Protein AF-A0A5K1C5V2-F1 (afdb_monomer_lite)

Radius of gyration: 16.81 Å; chains: 1; bounding box: 43×24×48 Å

Organism: NCBI:txid210225

Sequence (86 aa):
MAMAQVELGSADGLRVLCSLIIAIKGLFVDEIHQSRELPKIIKALDSEDEGLQSAALDCIMVIGYIGRKEEIKAMMEKVLNFMEGR

Structure (mmCIF, N/CA/C/O backbone):
data_AF-A0A5K1C5V2-F1
#
_entry.id   AF-A0A5K1C5V2-F1
#
loop_
_atom_site.group_PDB
_atom_site.id
_atom_site.type_symbol
_atom_site.label_atom_id
_atom_site.label_alt_id
_atom_site.label_comp_id
_atom_site.label_asym_id
_atom_site.label_entity_id
_atom_site.label_seq_id
_atom_site.pdbx_PDB_ins_code
_atom_site.Cartn_x
_atom_site.Cartn_y
_atom_site.Cartn_z
_atom_site.occupancy
_atom_site.B_iso_or_equiv
_atom_site.auth_seq_id
_atom_site.auth_comp_id
_atom_site.auth_asym_id
_atom_site.auth_atom_id
_atom_site.pdbx_PDB_model_num
ATOM 1 N N . MET A 1 1 ? 25.071 18.070 -14.238 1.00 33.56 1 MET A N 1
ATOM 2 C CA . MET A 1 1 ? 24.113 16.945 -14.202 1.00 33.56 1 MET A CA 1
ATOM 3 C C . MET A 1 1 ? 24.315 16.147 -15.477 1.00 33.56 1 MET A C 1
ATOM 5 O O . MET A 1 1 ? 24.067 16.685 -16.546 1.00 33.56 1 MET A O 1
ATOM 9 N N . ALA A 1 2 ? 24.881 14.944 -15.389 1.00 39.41 2 ALA A N 1
AT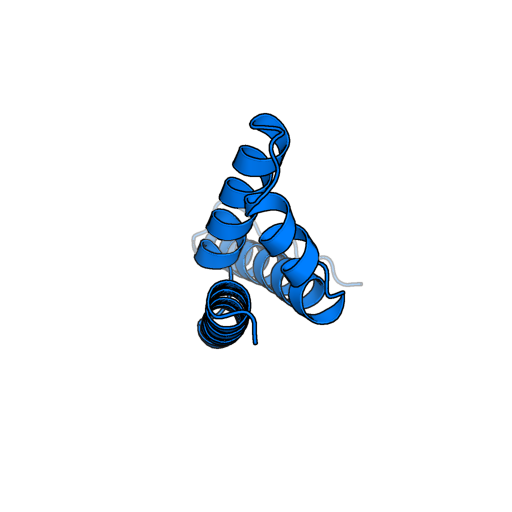OM 10 C CA . ALA A 1 2 ? 25.059 14.085 -16.556 1.00 39.41 2 ALA A CA 1
ATOM 11 C C . ALA A 1 2 ? 23.738 13.354 -16.818 1.00 39.41 2 ALA A C 1
ATOM 13 O O . ALA A 1 2 ? 23.307 12.548 -15.997 1.00 39.41 2 ALA A O 1
ATOM 14 N N . MET A 1 3 ? 23.076 13.674 -17.928 1.00 41.38 3 MET A N 1
ATOM 15 C CA . MET A 1 3 ? 21.909 12.928 -18.391 1.00 41.38 3 MET A CA 1
ATOM 16 C C . MET A 1 3 ? 22.423 11.687 -19.118 1.00 41.38 3 MET A C 1
ATOM 18 O O . MET A 1 3 ? 22.907 11.783 -20.243 1.00 41.38 3 MET A O 1
ATOM 22 N N . ALA A 1 4 ? 22.369 10.530 -18.461 1.00 52.22 4 ALA A N 1
ATOM 23 C CA . ALA A 1 4 ? 22.631 9.258 -19.118 1.00 52.22 4 ALA A CA 1
ATOM 24 C C . ALA A 1 4 ? 21.446 8.944 -20.045 1.00 52.22 4 ALA A C 1
ATOM 26 O O . ALA A 1 4 ? 20.387 8.512 -19.588 1.00 52.22 4 ALA A O 1
ATOM 27 N N . GLN A 1 5 ? 21.602 9.210 -21.345 1.00 51.03 5 GLN A N 1
ATOM 28 C CA . GLN A 1 5 ? 20.670 8.718 -22.356 1.00 51.03 5 GLN A CA 1
ATOM 29 C C . GLN A 1 5 ? 20.868 7.216 -22.494 1.00 51.03 5 GLN A C 1
ATOM 31 O O . GLN A 1 5 ? 21.843 6.737 -23.066 1.00 51.03 5 GLN A O 1
ATOM 36 N N . VAL A 1 6 ? 19.930 6.476 -21.926 1.00 56.09 6 VAL A N 1
ATOM 37 C CA . VAL A 1 6 ? 19.829 5.041 -22.117 1.00 56.09 6 VAL A CA 1
ATOM 38 C C . VAL A 1 6 ? 19.040 4.801 -23.402 1.00 56.09 6 VAL A C 1
ATOM 40 O O . VAL A 1 6 ? 17.862 5.149 -23.475 1.00 56.09 6 VAL A O 1
ATOM 43 N N . GLU A 1 7 ? 19.673 4.224 -24.426 1.00 56.88 7 GLU A N 1
ATOM 44 C CA . GLU A 1 7 ? 18.952 3.761 -25.616 1.00 56.88 7 GLU A CA 1
ATOM 45 C C . GLU A 1 7 ? 17.993 2.628 -25.233 1.00 56.88 7 GLU A C 1
ATOM 47 O O . GLU A 1 7 ? 18.406 1.524 -24.866 1.00 56.88 7 GLU A O 1
ATOM 52 N N . LEU A 1 8 ? 16.692 2.890 -25.366 1.00 56.97 8 LEU A N 1
ATOM 53 C CA . LEU A 1 8 ? 15.611 1.952 -25.043 1.00 56.97 8 LEU A CA 1
ATOM 54 C C . LEU A 1 8 ? 15.470 0.775 -26.036 1.00 56.97 8 LEU A C 1
ATOM 56 O O . LEU A 1 8 ? 14.509 0.018 -25.950 1.00 56.97 8 LEU A O 1
ATOM 60 N N . GLY A 1 9 ? 16.422 0.592 -26.957 1.00 60.84 9 GLY A N 1
ATOM 61 C CA . GLY A 1 9 ? 16.468 -0.529 -27.908 1.00 60.84 9 GLY A CA 1
ATOM 62 C C . GLY A 1 9 ? 17.400 -1.678 -27.507 1.00 60.84 9 GLY A C 1
ATOM 63 O O . GLY A 1 9 ? 17.460 -2.684 -28.209 1.00 60.84 9 GLY A O 1
ATOM 64 N N . SER A 1 10 ? 18.138 -1.546 -26.400 1.00 75.19 10 SER A N 1
ATOM 65 C CA . SER A 1 10 ? 19.115 -2.542 -25.944 1.00 75.19 10 SER A CA 1
ATOM 66 C C . SER A 1 10 ? 18.667 -3.243 -24.659 1.00 75.19 10 SER A C 1
ATOM 68 O O . SER A 1 10 ? 17.958 -2.670 -23.827 1.00 75.19 10 SER A O 1
ATOM 70 N N . ALA A 1 11 ? 19.121 -4.485 -24.466 1.00 71.12 11 ALA A N 1
ATOM 71 C CA . ALA A 1 11 ? 18.851 -5.246 -23.245 1.00 71.12 11 ALA A CA 1
ATOM 72 C C . ALA A 1 11 ? 19.364 -4.520 -21.988 1.00 71.12 11 ALA A C 1
ATOM 74 O O . ALA A 1 11 ? 18.684 -4.511 -20.961 1.00 71.12 11 ALA A O 1
ATOM 75 N N . ASP A 1 12 ? 20.527 -3.873 -22.076 1.00 74.50 12 ASP A N 1
ATOM 76 C CA . ASP A 1 12 ? 21.090 -3.090 -20.975 1.00 74.50 12 ASP A CA 1
ATOM 77 C C . ASP A 1 12 ? 20.246 -1.852 -20.680 1.00 74.50 12 ASP A C 1
ATOM 79 O O . ASP A 1 12 ? 20.006 -1.532 -19.516 1.00 74.50 12 ASP A O 1
ATOM 83 N N . GLY A 1 13 ? 19.693 -1.209 -21.711 1.00 65.31 13 GLY A N 1
ATOM 84 C CA . GLY A 1 13 ? 18.819 -0.068 -21.504 1.00 65.31 13 GLY A CA 1
ATOM 85 C C . GLY A 1 13 ? 17.487 -0.415 -20.845 1.00 65.31 13 GLY A C 1
ATOM 86 O O . GLY A 1 13 ? 17.051 0.271 -19.919 1.00 65.31 13 GLY A O 1
ATOM 87 N N . LEU A 1 14 ? 16.892 -1.546 -21.229 1.00 67.94 14 LEU A N 1
ATOM 88 C CA . LEU A 1 14 ? 15.730 -2.116 -20.544 1.00 67.94 14 LEU A CA 1
ATOM 89 C C . LEU A 1 14 ? 16.042 -2.492 -19.086 1.00 67.94 14 LEU A C 1
ATOM 91 O O . LEU A 1 14 ? 15.219 -2.245 -18.207 1.00 67.94 14 LEU A O 1
ATOM 95 N N . ARG A 1 15 ? 17.232 -3.030 -18.789 1.00 73.38 15 ARG A N 1
A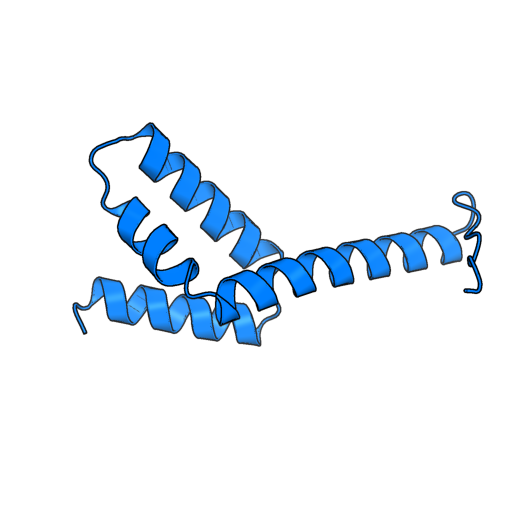TOM 96 C CA . ARG A 1 15 ? 17.655 -3.349 -17.410 1.00 73.38 15 ARG A CA 1
ATOM 97 C C . ARG A 1 15 ? 17.821 -2.104 -16.546 1.00 73.38 15 ARG A C 1
ATOM 99 O O . ARG A 1 15 ? 17.395 -2.114 -15.388 1.00 73.38 15 ARG A O 1
ATOM 106 N N . VAL A 1 16 ? 18.409 -1.039 -17.091 1.00 72.81 16 VAL A N 1
ATOM 107 C CA . VAL A 1 16 ? 18.553 0.239 -16.380 1.00 72.81 16 VAL A CA 1
ATOM 108 C C . VAL A 1 16 ? 17.181 0.862 -16.130 1.00 72.81 16 VAL A C 1
ATOM 110 O O . VAL A 1 16 ? 16.907 1.274 -15.004 1.00 72.81 16 VAL A O 1
ATOM 113 N N . LEU A 1 17 ? 16.287 0.849 -17.125 1.00 68.44 17 LEU A N 1
ATOM 114 C CA . LEU A 1 17 ? 14.910 1.315 -16.959 1.00 68.44 17 LEU A CA 1
ATOM 115 C C . LEU A 1 17 ? 14.167 0.511 -15.881 1.00 68.44 17 LEU A C 1
ATOM 117 O O . LEU A 1 17 ? 13.576 1.104 -14.982 1.00 68.44 17 LEU A O 1
ATOM 121 N N . CYS A 1 18 ? 14.235 -0.823 -15.919 1.00 71.88 18 CYS A N 1
ATOM 122 C CA . CYS A 1 18 ? 13.641 -1.681 -14.891 1.00 71.88 18 CYS A CA 1
ATOM 123 C C . CYS A 1 18 ? 14.191 -1.367 -13.494 1.00 71.88 18 CYS A C 1
ATOM 125 O O . CYS A 1 18 ? 13.417 -1.225 -12.550 1.00 71.88 18 CYS A O 1
ATOM 127 N N . SER A 1 19 ? 15.509 -1.204 -13.362 1.00 73.31 19 SER A N 1
ATOM 128 C CA . SER A 1 19 ? 16.148 -0.863 -12.084 1.00 73.31 19 SER A CA 1
ATOM 129 C C . SER A 1 19 ? 15.698 0.505 -11.569 1.00 73.31 19 SER A C 1
ATOM 131 O O . SER A 1 19 ? 15.431 0.658 -10.380 1.00 73.31 19 SER A O 1
ATOM 133 N N . LEU A 1 20 ? 15.548 1.487 -12.461 1.00 72.56 20 LEU A N 1
ATOM 134 C CA . LEU A 1 20 ? 15.069 2.823 -12.118 1.00 72.56 20 LEU A CA 1
ATOM 135 C C . LEU A 1 20 ? 13.598 2.807 -11.681 1.00 72.56 20 LEU A C 1
ATOM 137 O O . LEU A 1 20 ? 13.252 3.426 -10.679 1.00 72.56 20 LEU A O 1
ATOM 141 N N . ILE A 1 21 ? 12.744 2.057 -12.384 1.00 72.56 21 ILE A N 1
ATOM 142 C CA . ILE A 1 21 ? 11.338 1.861 -12.009 1.00 72.56 21 ILE A CA 1
ATOM 143 C C . ILE A 1 21 ? 11.248 1.229 -10.616 1.00 72.56 21 ILE A C 1
ATOM 145 O O . ILE A 1 21 ? 10.486 1.707 -9.781 1.00 72.56 21 ILE A O 1
ATOM 149 N N . ILE A 1 22 ? 12.043 0.192 -10.336 1.00 73.06 22 ILE A N 1
ATOM 150 C CA . ILE A 1 22 ? 12.088 -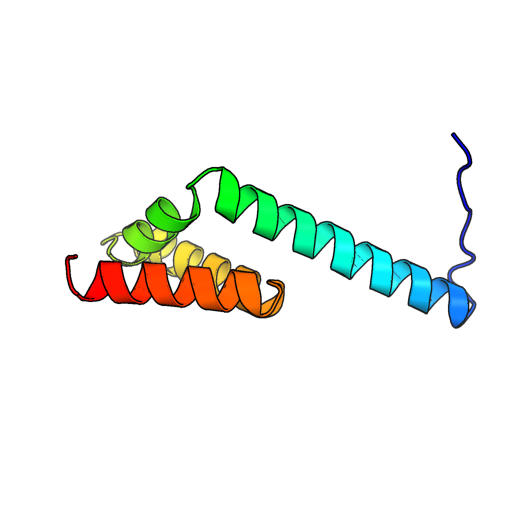0.447 -9.012 1.00 73.06 22 ILE A CA 1
ATOM 151 C C . ILE A 1 22 ? 12.559 0.549 -7.944 1.00 73.06 22 ILE A C 1
ATOM 153 O O . ILE A 1 22 ? 11.945 0.628 -6.883 1.00 73.06 22 ILE A O 1
ATOM 157 N N . ALA A 1 23 ? 13.597 1.341 -8.226 1.00 70.50 23 ALA A N 1
ATOM 158 C CA . ALA A 1 23 ? 14.128 2.325 -7.286 1.00 70.50 23 ALA A CA 1
ATOM 159 C C . ALA A 1 23 ? 13.110 3.426 -6.944 1.00 70.50 23 ALA A C 1
ATOM 161 O O . ALA A 1 23 ? 12.910 3.721 -5.770 1.00 70.50 23 ALA A O 1
ATOM 162 N N . ILE A 1 24 ? 12.426 3.994 -7.945 1.00 73.69 24 ILE A N 1
ATOM 163 C CA . ILE A 1 24 ? 11.385 5.019 -7.742 1.00 73.69 24 ILE A CA 1
ATOM 164 C C . ILE A 1 24 ? 10.225 4.450 -6.922 1.00 73.69 24 ILE A C 1
ATOM 166 O O . ILE A 1 24 ? 9.751 5.084 -5.981 1.00 73.69 24 ILE A O 1
ATOM 170 N N . LYS A 1 25 ? 9.785 3.235 -7.259 1.00 73.44 25 LYS A N 1
ATOM 171 C CA . LYS A 1 25 ? 8.712 2.547 -6.541 1.00 73.44 25 LYS A CA 1
ATOM 172 C C . LYS A 1 25 ? 9.117 2.281 -5.078 1.00 73.44 25 LYS A C 1
ATOM 174 O O . LYS A 1 25 ? 8.331 2.560 -4.179 1.00 73.44 25 LYS A O 1
ATOM 179 N N . GLY A 1 26 ? 10.352 1.843 -4.828 1.00 71.75 26 GLY A N 1
ATOM 180 C CA . GLY A 1 26 ? 10.889 1.669 -3.474 1.00 71.75 26 GLY A CA 1
ATOM 181 C C . GLY A 1 26 ? 10.963 2.973 -2.672 1.00 71.75 26 GLY A C 1
ATOM 182 O O . GLY A 1 26 ? 10.510 3.003 -1.534 1.00 71.75 26 GLY A O 1
ATOM 183 N N . LEU A 1 27 ? 11.440 4.070 -3.277 1.00 72.19 27 LEU A N 1
ATOM 184 C CA . LEU A 1 27 ? 11.477 5.394 -2.634 1.00 72.19 27 LEU A CA 1
ATOM 185 C C . LEU A 1 27 ? 10.085 5.873 -2.198 1.00 72.19 27 LEU A C 1
ATOM 187 O O . LEU A 1 27 ? 9.943 6.465 -1.133 1.00 72.19 27 LEU A O 1
ATOM 191 N N . PHE A 1 28 ? 9.054 5.584 -2.993 1.00 70.81 28 PHE A N 1
ATOM 192 C CA . PHE A 1 28 ? 7.672 5.917 -2.650 1.00 70.81 28 PHE A CA 1
ATOM 193 C C . PHE A 1 28 ? 7.166 5.127 -1.432 1.00 70.81 28 PHE A C 1
ATOM 195 O O . PHE A 1 28 ? 6.523 5.688 -0.545 1.00 70.81 28 PHE A O 1
ATOM 202 N N . VAL A 1 29 ? 7.490 3.831 -1.346 1.00 69.00 29 VAL A N 1
ATOM 203 C CA . VAL A 1 29 ? 7.155 3.007 -0.170 1.00 69.00 29 VAL A CA 1
ATOM 204 C C . VAL A 1 29 ? 7.925 3.465 1.071 1.00 69.00 29 VAL A C 1
ATOM 206 O O . VAL A 1 29 ? 7.341 3.549 2.155 1.00 69.00 29 VAL A O 1
ATOM 209 N N . ASP A 1 30 ? 9.198 3.829 0.913 1.00 71.19 30 ASP A N 1
ATOM 210 C CA . ASP A 1 30 ? 10.023 4.392 1.984 1.00 71.19 30 ASP A CA 1
ATOM 211 C C . ASP A 1 30 ? 9.424 5.702 2.533 1.00 71.19 30 ASP A C 1
ATOM 213 O O . ASP A 1 30 ? 9.309 5.867 3.752 1.00 71.19 30 ASP A O 1
ATOM 217 N N . GLU A 1 31 ? 8.963 6.609 1.664 1.00 71.50 31 GLU A N 1
ATOM 218 C CA . GLU A 1 31 ? 8.274 7.835 2.089 1.00 71.50 31 GLU A CA 1
ATOM 219 C C . GLU A 1 31 ? 6.955 7.547 2.813 1.00 71.50 31 GLU A C 1
ATOM 221 O O . GLU A 1 31 ? 6.693 8.150 3.855 1.00 71.50 31 GLU A O 1
ATOM 226 N N . ILE A 1 32 ? 6.132 6.609 2.332 1.00 70.62 32 ILE A N 1
ATOM 227 C CA . ILE A 1 32 ? 4.891 6.203 3.021 1.00 70.62 32 ILE A CA 1
ATOM 228 C C . ILE A 1 32 ? 5.196 5.660 4.424 1.00 70.62 32 ILE A C 1
ATOM 230 O O . ILE A 1 32 ? 4.462 5.926 5.385 1.00 70.62 32 ILE A O 1
ATOM 234 N N . HIS A 1 33 ? 6.295 4.917 4.568 1.00 66.50 33 HIS A N 1
ATOM 235 C CA . HIS A 1 33 ? 6.726 4.402 5.859 1.00 66.50 33 HIS A CA 1
ATOM 236 C C . HIS A 1 33 ? 7.147 5.529 6.816 1.00 66.50 33 HIS A C 1
ATOM 238 O O . HIS A 1 33 ? 6.739 5.528 7.984 1.00 66.50 33 HIS A O 1
ATOM 244 N N . GLN A 1 34 ? 7.933 6.496 6.332 1.00 69.62 34 GLN A N 1
ATOM 245 C CA . GLN A 1 34 ? 8.446 7.620 7.126 1.00 69.62 34 GLN A CA 1
ATOM 246 C C . GLN A 1 34 ? 7.368 8.656 7.478 1.00 69.62 34 GLN A C 1
ATOM 248 O O . GLN A 1 34 ? 7.356 9.185 8.591 1.00 69.62 34 GLN A O 1
ATOM 253 N N . SER A 1 35 ? 6.429 8.908 6.568 1.00 70.94 35 SER A N 1
ATOM 254 C CA . SER A 1 35 ? 5.358 9.908 6.706 1.00 70.94 35 SER A CA 1
ATOM 255 C C . SER A 1 35 ? 4.218 9.491 7.640 1.00 70.94 35 SER A C 1
ATOM 257 O O . SER A 1 35 ? 3.338 10.297 7.938 1.00 70.94 35 SER A O 1
ATOM 259 N N . ARG A 1 36 ? 4.221 8.247 8.144 1.00 70.06 36 ARG A N 1
ATOM 260 C CA . ARG A 1 36 ? 3.119 7.668 8.93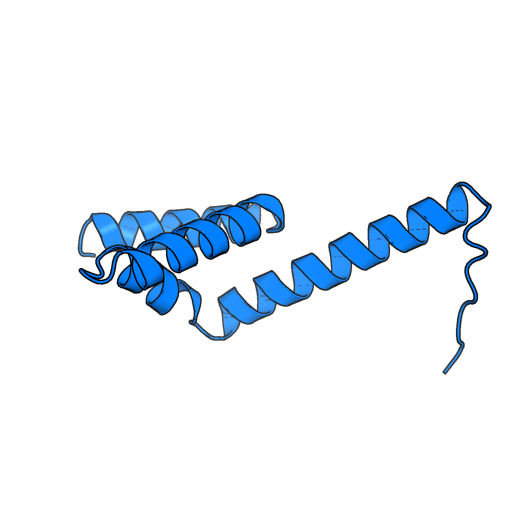9 1.00 70.06 36 ARG A CA 1
ATOM 261 C C . ARG A 1 36 ? 1.769 7.678 8.206 1.00 70.06 36 ARG A C 1
ATOM 263 O O . ARG A 1 36 ? 0.726 7.588 8.854 1.00 70.06 36 ARG A O 1
ATOM 270 N N . GLU A 1 37 ? 1.775 7.735 6.877 1.00 75.81 37 GLU A N 1
ATOM 271 C CA . GLU A 1 37 ? 0.555 7.606 6.072 1.00 75.81 37 GLU A CA 1
ATOM 272 C C . GLU A 1 37 ? 0.015 6.172 6.110 1.00 75.81 37 GLU A C 1
ATOM 274 O O . GLU A 1 37 ? -1.193 5.957 6.061 1.00 75.81 37 GLU A O 1
ATOM 279 N N . LEU A 1 38 ? 0.893 5.185 6.320 1.00 76.69 38 LEU A N 1
ATOM 280 C CA . LEU A 1 38 ? 0.509 3.778 6.412 1.00 76.69 38 LEU A CA 1
ATOM 281 C C . LEU A 1 38 ? -0.575 3.506 7.490 1.00 76.69 38 LEU A C 1
ATOM 283 O O . LEU A 1 38 ? -1.595 2.921 7.142 1.00 76.69 38 LEU A O 1
ATOM 287 N N . PRO A 1 39 ? -0.455 3.968 8.754 1.00 76.31 39 PRO A N 1
ATOM 288 C CA . PRO A 1 39 ? -1.551 3.913 9.728 1.00 76.31 39 PRO A CA 1
ATOM 289 C C . PRO A 1 39 ? -2.882 4.520 9.266 1.00 76.31 39 PRO A C 1
ATOM 291 O O . PRO A 1 39 ? -3.937 4.021 9.649 1.00 76.31 39 PRO A O 1
ATOM 294 N N . LYS A 1 40 ? -2.864 5.591 8.460 1.00 82.62 40 LYS A N 1
ATOM 295 C CA . LYS A 1 40 ? -4.099 6.210 7.955 1.00 82.62 40 LYS A CA 1
ATOM 296 C C . LYS A 1 40 ? -4.750 5.350 6.876 1.00 82.62 40 LYS A C 1
ATOM 298 O O . LYS A 1 40 ? -5.965 5.202 6.891 1.00 82.62 40 LYS A O 1
ATOM 303 N N . ILE A 1 41 ? -3.942 4.755 5.997 1.00 83.19 41 ILE A N 1
ATOM 304 C CA . ILE A 1 41 ? -4.397 3.790 4.986 1.00 83.19 41 ILE A CA 1
ATOM 305 C C . ILE A 1 41 ? -4.989 2.555 5.674 1.00 83.19 41 ILE A C 1
ATOM 307 O O . ILE A 1 41 ? -6.068 2.112 5.305 1.00 83.19 41 ILE A O 1
ATOM 311 N N . ILE A 1 42 ? -4.333 2.044 6.720 1.00 80.50 42 ILE A N 1
ATOM 312 C CA . ILE A 1 42 ? -4.849 0.919 7.511 1.00 80.50 42 ILE A CA 1
ATOM 313 C C . ILE A 1 42 ? -6.191 1.287 8.153 1.00 80.50 42 ILE A C 1
ATOM 315 O O . ILE A 1 42 ? -7.148 0.538 8.024 1.00 80.50 42 ILE A O 1
ATOM 319 N N . LYS A 1 43 ? -6.306 2.468 8.769 1.00 83.31 43 LYS A N 1
ATOM 320 C CA . LYS A 1 43 ? -7.572 2.932 9.354 1.00 83.31 43 LYS A CA 1
ATOM 321 C C . LYS A 1 43 ? -8.683 3.113 8.310 1.00 83.31 43 LYS A C 1
ATOM 323 O O . LYS A 1 43 ? -9.853 2.939 8.632 1.00 83.31 43 LYS A O 1
ATOM 328 N N . ALA A 1 44 ? -8.335 3.471 7.075 1.00 85.75 44 ALA A N 1
ATOM 329 C CA . ALA A 1 44 ? -9.291 3.603 5.979 1.00 85.75 44 ALA A CA 1
ATOM 330 C C . ALA A 1 44 ? -9.893 2.254 5.539 1.00 85.75 44 ALA A C 1
ATOM 332 O O . ALA A 1 44 ? -10.962 2.254 4.935 1.00 85.75 44 ALA A O 1
ATOM 333 N N . LEU A 1 45 ? -9.274 1.118 5.892 1.00 83.12 45 LEU A N 1
ATOM 334 C CA . LEU A 1 45 ? -9.868 -0.208 5.682 1.00 83.12 45 LEU A CA 1
ATOM 335 C C . LEU A 1 45 ? -11.132 -0.439 6.517 1.00 83.12 45 LEU A C 1
ATOM 337 O O . LEU A 1 45 ? -11.997 -1.197 6.091 1.00 83.12 45 LEU A O 1
ATOM 341 N N . ASP A 1 46 ? -11.257 0.229 7.664 1.00 87.31 46 ASP A N 1
ATOM 342 C CA . ASP A 1 46 ? -12.441 0.151 8.529 1.00 87.31 46 ASP A CA 1
ATOM 343 C C . ASP A 1 46 ? -13.488 1.226 8.183 1.00 87.31 46 ASP A C 1
ATOM 345 O O . ASP A 1 46 ? -14.404 1.490 8.963 1.00 87.31 46 ASP A O 1
ATOM 349 N N . SER A 1 47 ? -13.342 1.912 7.045 1.00 87.25 47 SER A N 1
ATOM 350 C CA . SER A 1 47 ? -14.306 2.927 6.625 1.00 87.25 47 SER A CA 1
ATOM 351 C C . SER A 1 47 ? -15.618 2.298 6.151 1.00 87.25 47 SER A C 1
ATOM 353 O O . SER A 1 47 ? -15.610 1.313 5.420 1.00 87.25 47 SER A O 1
ATOM 355 N N . GLU A 1 48 ? -16.744 2.918 6.513 1.00 88.81 48 GLU A N 1
ATOM 356 C CA . GLU A 1 48 ? -18.066 2.598 5.950 1.00 88.81 48 GLU A CA 1
ATOM 357 C C . GLU A 1 48 ? -18.221 3.076 4.493 1.00 88.81 48 GLU A C 1
ATOM 359 O O . GLU A 1 48 ? -19.141 2.657 3.796 1.00 88.81 48 GLU A O 1
ATOM 364 N N . ASP A 1 49 ? -17.333 3.960 4.023 1.00 91.31 49 ASP A N 1
ATOM 365 C CA . ASP A 1 49 ? -17.269 4.367 2.621 1.00 91.31 49 ASP A CA 1
ATOM 366 C C . ASP A 1 49 ? -16.553 3.275 1.811 1.00 91.31 49 ASP A C 1
ATOM 368 O O . ASP A 1 49 ? -15.326 3.145 1.853 1.00 91.31 49 ASP A O 1
ATOM 372 N N . GLU A 1 50 ? -17.331 2.493 1.059 1.00 83.75 50 GLU A N 1
ATOM 373 C CA . GLU A 1 50 ? -16.834 1.394 0.220 1.00 83.75 50 GLU A CA 1
ATOM 374 C C . GLU A 1 50 ? -15.773 1.855 -0.798 1.00 83.75 50 GLU A C 1
ATOM 376 O O . GLU A 1 50 ? -14.835 1.115 -1.105 1.00 83.75 50 GLU A O 1
ATOM 381 N N . GLY A 1 51 ? -15.878 3.089 -1.305 1.00 82.62 51 GLY A N 1
ATOM 382 C CA . GLY A 1 51 ? -14.903 3.657 -2.234 1.00 82.62 51 GLY A CA 1
ATOM 383 C C . GLY A 1 51 ? -13.570 3.946 -1.549 1.00 82.62 51 GLY A C 1
ATOM 384 O O . GLY A 1 51 ? -12.506 3.622 -2.086 1.00 82.62 51 GLY A O 1
ATOM 385 N N . LEU A 1 52 ? -13.621 4.499 -0.337 1.00 76.38 52 LEU A N 1
ATOM 386 C CA . LEU A 1 52 ? -12.435 4.743 0.482 1.00 76.38 52 LEU A CA 1
ATOM 387 C C . LEU A 1 52 ? -11.773 3.431 0.932 1.00 76.38 52 LEU A C 1
ATOM 389 O O . LEU A 1 52 ? -10.548 3.309 0.867 1.00 76.38 52 LEU A O 1
ATOM 393 N N . GLN A 1 53 ? -12.572 2.439 1.324 1.00 82.38 53 GLN A N 1
ATOM 394 C CA . GLN A 1 53 ? -12.095 1.109 1.700 1.00 82.38 53 GLN A CA 1
ATOM 395 C C . GLN A 1 53 ? -11.415 0.393 0.520 1.00 82.38 53 GLN A C 1
ATOM 397 O O . GLN A 1 53 ? -10.312 -0.138 0.670 1.00 82.38 53 GLN A O 1
ATOM 402 N N . SER A 1 54 ? -12.027 0.418 -0.670 1.00 74.81 54 SER A N 1
ATOM 403 C CA . SER A 1 54 ? -11.440 -0.165 -1.884 1.00 74.81 54 SER A CA 1
ATOM 404 C C . SER A 1 54 ? -10.115 0.506 -2.247 1.00 74.81 54 SER A C 1
ATOM 406 O O . SER A 1 54 ? -9.132 -0.176 -2.534 1.00 74.81 54 SER A O 1
ATOM 408 N N . ALA A 1 55 ? -10.051 1.838 -2.186 1.00 77.69 55 ALA A N 1
ATOM 409 C CA . ALA A 1 55 ? -8.819 2.573 -2.463 1.00 77.69 55 ALA A CA 1
ATOM 410 C C . ALA A 1 55 ? -7.706 2.249 -1.448 1.00 77.69 55 ALA A C 1
ATOM 412 O O . ALA A 1 55 ? -6.529 2.164 -1.814 1.00 77.69 55 ALA A O 1
ATOM 413 N N . ALA A 1 56 ? -8.062 2.035 -0.177 1.00 80.25 56 ALA A N 1
ATOM 414 C CA . ALA A 1 56 ? -7.122 1.612 0.856 1.00 80.25 56 ALA A CA 1
ATOM 415 C C . ALA A 1 56 ? -6.558 0.204 0.586 1.00 80.25 56 ALA A C 1
ATOM 417 O O . ALA A 1 56 ? -5.348 -0.004 0.720 1.00 80.25 56 ALA A O 1
ATOM 418 N N . LEU A 1 57 ? -7.398 -0.737 0.140 1.00 79.00 57 LEU A N 1
ATOM 419 C CA . LEU A 1 57 ? -6.973 -2.075 -0.290 1.00 79.00 57 LEU A CA 1
ATOM 420 C C . LEU A 1 57 ? -6.003 -2.019 -1.476 1.00 79.00 57 LEU A C 1
ATOM 422 O O . LEU A 1 57 ? -4.940 -2.644 -1.423 1.00 79.00 57 LEU A O 1
ATOM 426 N N . ASP A 1 58 ? -6.319 -1.227 -2.503 1.00 78.69 58 ASP A N 1
ATOM 427 C CA . ASP A 1 58 ? -5.448 -1.040 -3.668 1.00 78.69 58 ASP A CA 1
ATOM 428 C C . ASP A 1 58 ? -4.082 -0.476 -3.259 1.00 78.69 58 ASP A C 1
ATOM 430 O O . ASP A 1 58 ? -3.037 -0.965 -3.702 1.00 78.69 58 ASP A O 1
ATOM 434 N N . CYS A 1 59 ? -4.068 0.505 -2.351 1.00 79.44 59 CYS A N 1
ATOM 435 C CA . CYS A 1 59 ? -2.830 1.072 -1.823 1.00 79.44 59 CYS A CA 1
ATOM 436 C C . CYS A 1 59 ? -1.985 0.015 -1.104 1.00 79.44 59 CYS A C 1
ATOM 438 O O . CYS A 1 59 ? -0.788 -0.093 -1.369 1.00 79.44 59 CYS A O 1
ATOM 440 N N . ILE A 1 60 ? -2.587 -0.799 -0.232 1.00 80.69 60 ILE A N 1
ATOM 441 C CA . ILE A 1 60 ? -1.870 -1.861 0.490 1.00 80.69 60 ILE A CA 1
ATOM 442 C C . ILE A 1 60 ? -1.333 -2.921 -0.473 1.00 80.69 60 ILE A C 1
ATOM 444 O O . ILE A 1 60 ? -0.195 -3.363 -0.309 1.00 80.69 60 ILE A O 1
ATOM 448 N N . MET A 1 61 ? -2.096 -3.296 -1.503 1.00 76.12 61 MET A N 1
ATOM 449 C CA . MET A 1 61 ? -1.642 -4.256 -2.511 1.00 76.12 61 MET A CA 1
ATOM 450 C C . MET A 1 61 ? -0.436 -3.719 -3.289 1.00 76.12 61 MET A C 1
ATOM 452 O O . MET A 1 61 ? 0.548 -4.433 -3.484 1.00 76.12 61 MET A O 1
ATOM 456 N N . VAL A 1 62 ? -0.476 -2.449 -3.696 1.00 76.06 62 VAL A N 1
ATOM 457 C CA . VAL A 1 62 ? 0.628 -1.794 -4.408 1.00 76.06 62 VAL A CA 1
ATOM 458 C C . VAL A 1 62 ? 1.866 -1.670 -3.516 1.00 76.06 62 VAL A C 1
ATOM 460 O O . VAL A 1 62 ? 2.967 -1.989 -3.967 1.00 76.06 62 VAL A O 1
ATOM 463 N N . ILE A 1 63 ? 1.701 -1.285 -2.246 1.00 76.69 63 ILE A N 1
ATOM 464 C CA . ILE A 1 63 ? 2.801 -1.220 -1.272 1.00 76.69 63 ILE A CA 1
ATOM 465 C C . ILE A 1 63 ? 3.389 -2.616 -1.031 1.00 76.69 63 ILE A C 1
ATOM 467 O O . ILE A 1 63 ? 4.606 -2.766 -1.015 1.00 76.69 63 ILE A O 1
ATOM 471 N N . GLY A 1 64 ? 2.556 -3.651 -0.907 1.00 73.19 64 GLY A N 1
ATOM 472 C CA . GLY A 1 64 ? 2.997 -5.039 -0.760 1.00 73.19 64 GLY A CA 1
ATOM 473 C C . GLY A 1 64 ? 3.681 -5.607 -2.007 1.00 73.19 64 GLY A C 1
ATOM 474 O O . GLY A 1 64 ? 4.560 -6.451 -1.893 1.00 73.19 64 GLY A O 1
ATOM 475 N N . TYR A 1 65 ? 3.316 -5.146 -3.203 1.00 75.44 65 TYR A N 1
ATOM 476 C CA . TYR A 1 65 ? 3.955 -5.575 -4.450 1.00 75.44 65 TYR A CA 1
ATOM 477 C C . TYR A 1 65 ? 5.311 -4.897 -4.684 1.00 75.44 65 TYR A C 1
ATOM 479 O O . TYR A 1 65 ? 6.224 -5.482 -5.264 1.00 75.44 65 TYR A O 1
ATOM 487 N N . ILE A 1 66 ? 5.429 -3.637 -4.271 1.00 75.62 66 ILE A N 1
ATOM 488 C CA . ILE A 1 66 ? 6.608 -2.802 -4.506 1.00 75.62 66 ILE A CA 1
ATOM 489 C C . ILE A 1 66 ? 7.626 -2.900 -3.373 1.00 75.62 66 ILE A C 1
ATOM 491 O O . ILE A 1 66 ? 8.830 -2.822 -3.625 1.00 75.62 66 ILE A O 1
ATOM 495 N N . GLY A 1 67 ? 7.135 -2.978 -2.139 1.00 70.38 67 GLY A N 1
ATOM 496 C CA . GLY A 1 67 ? 7.939 -2.823 -0.942 1.00 70.38 67 GLY A CA 1
ATOM 497 C C . GLY A 1 67 ? 9.059 -3.846 -0.884 1.00 70.38 67 GLY A C 1
ATOM 498 O O . GLY A 1 67 ? 8.912 -5.005 -1.284 1.00 70.38 67 GLY A O 1
ATOM 499 N N . ARG A 1 68 ? 10.209 -3.433 -0.357 1.00 71.50 68 ARG A N 1
ATOM 500 C CA . ARG A 1 68 ? 11.272 -4.394 -0.059 1.00 71.50 68 ARG A CA 1
ATOM 501 C C . ARG A 1 68 ? 10.797 -5.308 1.069 1.00 71.50 68 ARG A C 1
ATOM 503 O O . ARG A 1 68 ? 9.969 -4.929 1.895 1.00 71.50 68 ARG A O 1
ATOM 510 N N . LYS A 1 69 ? 11.352 -6.520 1.140 1.00 72.31 69 LYS A N 1
ATOM 511 C CA . LYS A 1 69 ? 10.972 -7.539 2.137 1.00 72.31 69 LYS A CA 1
ATOM 512 C C . LYS A 1 69 ? 10.881 -6.981 3.567 1.00 72.31 69 LYS A C 1
ATOM 514 O O . LYS A 1 69 ? 9.948 -7.317 4.290 1.00 72.31 69 LYS A O 1
ATOM 519 N N . GLU A 1 70 ? 11.823 -6.124 3.954 1.00 68.56 70 GLU A N 1
ATOM 520 C CA . GLU A 1 70 ? 11.863 -5.521 5.291 1.00 68.56 70 GLU A CA 1
ATOM 521 C C . GLU A 1 70 ? 10.765 -4.461 5.504 1.00 68.56 70 GLU A C 1
ATOM 523 O O . GLU A 1 70 ? 10.145 -4.435 6.566 1.00 68.56 70 GLU A O 1
ATOM 528 N N . GLU A 1 71 ? 10.445 -3.649 4.489 1.00 68.56 71 GLU A N 1
ATOM 529 C CA . GLU A 1 71 ? 9.315 -2.705 4.542 1.00 68.56 71 GLU A CA 1
ATOM 530 C C . GLU A 1 71 ? 7.978 -3.435 4.637 1.00 68.56 71 GLU A C 1
ATOM 532 O O . GLU A 1 71 ? 7.130 -3.055 5.443 1.00 68.56 71 GLU A O 1
ATOM 537 N N . ILE A 1 72 ? 7.800 -4.507 3.856 1.00 71.38 72 ILE A N 1
ATOM 538 C CA . ILE A 1 72 ? 6.587 -5.332 3.899 1.00 71.38 72 ILE A CA 1
ATOM 539 C C . ILE A 1 72 ? 6.440 -5.977 5.273 1.00 71.38 72 ILE A C 1
ATOM 541 O O . ILE A 1 72 ? 5.348 -5.977 5.834 1.00 71.38 72 ILE A O 1
ATOM 545 N N . LYS A 1 73 ? 7.530 -6.500 5.842 1.00 73.50 73 LYS A N 1
ATOM 546 C CA . LYS A 1 73 ? 7.512 -7.104 7.176 1.00 73.50 73 LYS A CA 1
ATOM 547 C C . LYS A 1 73 ? 7.100 -6.087 8.243 1.00 73.50 73 LYS A C 1
ATOM 549 O O . LYS A 1 73 ? 6.214 -6.378 9.041 1.00 73.50 73 LYS A O 1
ATOM 554 N N . ALA A 1 74 ? 7.674 -4.883 8.211 1.00 72.88 74 ALA A N 1
ATOM 555 C CA . ALA A 1 74 ? 7.307 -3.807 9.130 1.00 72.88 74 ALA A CA 1
ATOM 556 C C . ALA A 1 74 ? 5.865 -3.309 8.913 1.00 72.88 74 ALA A C 1
ATOM 558 O O . ALA A 1 74 ? 5.179 -2.938 9.866 1.00 72.88 74 ALA A O 1
ATOM 559 N N . MET A 1 75 ? 5.383 -3.303 7.667 1.00 75.50 75 MET A N 1
ATOM 560 C CA . MET A 1 75 ? 3.988 -3.006 7.347 1.00 75.50 75 MET A CA 1
ATOM 561 C C . MET A 1 75 ? 3.047 -4.072 7.918 1.00 75.50 75 MET A C 1
ATOM 563 O O . MET A 1 75 ? 2.085 -3.712 8.589 1.00 75.50 75 MET A O 1
ATOM 567 N N . MET A 1 76 ? 3.326 -5.361 7.702 1.00 76.38 76 MET A N 1
ATOM 568 C CA . MET A 1 76 ? 2.510 -6.461 8.226 1.00 76.38 76 MET A CA 1
ATOM 569 C C . MET A 1 76 ? 2.455 -6.459 9.752 1.00 76.38 76 MET A C 1
ATOM 571 O O . MET A 1 76 ? 1.394 -6.696 10.315 1.00 76.38 76 MET A O 1
ATOM 575 N N . GLU A 1 77 ? 3.561 -6.141 10.425 1.00 79.81 77 GLU A N 1
ATOM 576 C CA . GLU A 1 77 ? 3.586 -6.004 11.883 1.00 79.81 77 GLU A CA 1
ATOM 577 C C . GLU A 1 77 ? 2.670 -4.865 12.361 1.00 79.81 77 GLU A C 1
ATOM 579 O O . GLU A 1 77 ? 1.893 -5.046 13.295 1.00 79.81 77 GLU A O 1
ATOM 584 N N . LYS A 1 78 ? 2.681 -3.712 11.675 1.00 72.56 78 LYS A N 1
ATOM 585 C CA . LYS A 1 78 ? 1.759 -2.601 11.971 1.00 72.56 78 LYS A CA 1
ATOM 586 C C . LYS A 1 78 ? 0.296 -2.965 11.707 1.00 72.56 78 LYS A C 1
ATOM 588 O O . LYS A 1 78 ? -0.555 -2.602 12.511 1.00 72.56 78 LYS A O 1
ATOM 593 N N . VAL A 1 79 ? 0.006 -3.676 10.614 1.00 73.19 79 VAL A N 1
ATOM 594 C CA . VAL A 1 79 ? -1.349 -4.165 10.299 1.00 73.19 79 VAL A CA 1
ATOM 595 C C . VAL A 1 79 ? -1.825 -5.155 11.363 1.00 73.19 79 VAL A C 1
ATOM 597 O O . VAL A 1 79 ? -2.949 -5.048 11.836 1.00 73.19 79 VAL A O 1
ATOM 600 N N . LEU A 1 80 ? -0.969 -6.089 11.782 1.00 75.19 80 LEU A N 1
ATOM 601 C CA . LEU A 1 80 ? -1.300 -7.070 12.812 1.00 75.19 80 LEU A CA 1
ATOM 602 C C . LEU A 1 80 ? -1.575 -6.406 14.166 1.00 75.19 80 LEU A C 1
ATOM 604 O O . LEU A 1 80 ? -2.601 -6.689 14.775 1.00 75.19 80 LEU A O 1
ATOM 608 N N . ASN A 1 81 ? -0.714 -5.480 14.600 1.00 74.44 81 ASN A N 1
ATOM 609 C CA . ASN A 1 81 ? -0.923 -4.732 15.844 1.00 74.44 81 ASN A CA 1
ATOM 610 C C . ASN A 1 81 ? -2.232 -3.928 15.810 1.00 74.44 81 ASN A C 1
ATOM 612 O O . ASN A 1 81 ? -2.973 -3.922 16.790 1.00 74.44 81 ASN A O 1
ATOM 616 N N . PHE A 1 82 ? -2.552 -3.320 14.661 1.00 70.19 82 PHE A N 1
ATOM 617 C CA . PHE A 1 82 ? -3.820 -2.625 14.457 1.00 70.19 82 PHE A CA 1
ATOM 618 C C . PHE A 1 82 ? -5.026 -3.563 14.611 1.00 70.19 82 PHE A C 1
ATOM 620 O O . PHE A 1 82 ? -5.952 -3.241 15.350 1.00 70.19 82 PHE A O 1
ATOM 627 N N . MET A 1 83 ? -4.999 -4.743 13.981 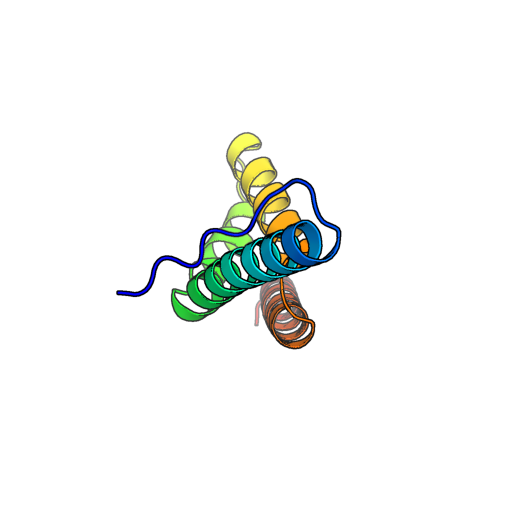1.00 69.31 83 MET A N 1
ATOM 628 C CA . MET A 1 83 ? -6.076 -5.737 14.106 1.00 69.31 83 MET A CA 1
ATOM 629 C C . MET A 1 83 ? -6.229 -6.280 15.534 1.00 69.31 83 MET A C 1
ATOM 631 O O . MET A 1 83 ? -7.330 -6.623 15.952 1.00 69.31 83 MET A O 1
ATOM 635 N N . GLU A 1 84 ? -5.136 -6.359 16.292 1.00 72.81 84 GLU A N 1
ATOM 636 C CA . GLU A 1 84 ? -5.147 -6.799 17.691 1.00 72.81 84 GLU A CA 1
ATOM 637 C C . GLU A 1 84 ? -5.508 -5.677 18.682 1.00 72.81 84 GLU A C 1
ATOM 639 O O . GLU A 1 84 ? -5.589 -5.930 19.885 1.00 72.81 84 GLU A O 1
ATOM 644 N N . GLY A 1 85 ? -5.736 -4.448 18.201 1.00 61.19 85 GLY A N 1
ATOM 645 C CA . GLY A 1 85 ? -6.074 -3.292 1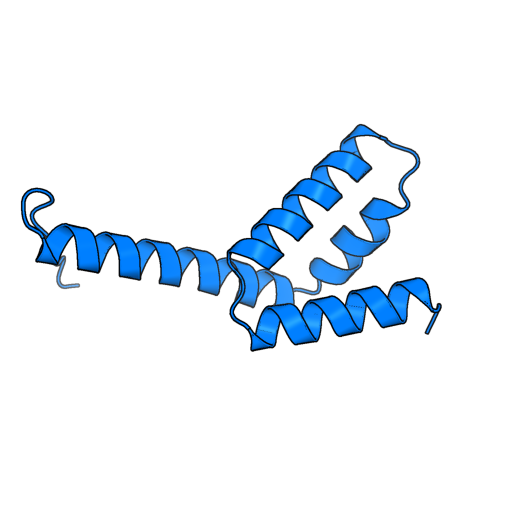9.034 1.00 61.19 85 GLY A CA 1
ATOM 646 C C . GLY A 1 85 ? -4.943 -2.846 19.969 1.00 61.19 85 GLY A C 1
ATOM 647 O O . GLY A 1 85 ? -5.226 -2.291 21.033 1.00 61.19 85 GLY A O 1
ATOM 648 N N . ARG A 1 86 ? -3.684 -3.129 19.603 1.00 50.34 86 ARG A N 1
ATOM 649 C CA . ARG A 1 86 ? -2.474 -2.825 20.385 1.00 50.34 86 ARG A CA 1
ATOM 650 C C . ARG A 1 86 ? -1.760 -1.564 19.906 1.00 50.34 86 ARG A C 1
ATOM 652 O O . ARG A 1 86 ? -1.678 -1.343 18.677 1.00 50.34 86 ARG A O 1
#

pLDDT: mean 72.13, std 10.09, range [33.56, 91.31]

Secondary structure (DSSP, 8-state):
-------TTSHHHHHHHHHHHHHHHHHHHHHHHHTTHHHHHHHHTT-S-HHHHHHHHHHHHHHHHHS-HHHHHHHHHHHHHHHTT-

Foldseek 3Di:
DDDPDQDPPDPVSVVVVVVVVLVVLAVVLVCCVVVVVLVVLLVQCPDPPPVSNVVSVVVLVSSCVRYDPVSNVVSVVVSVCVVVVD